Protein AF-A0A0F9JMS4-F1 (afdb_monomer)

Secondary structure (DSSP, 8-state):
------S-EEEEEEEEEETTEEEEEEEEE-TTS-EEEEEES-----S------GGGTGGGG---B-TTS-BTTB-TTT-BBTTSS-B--GGGG-S---HHHHHHHHHHHHTTTSGGGGS------TT-------PPPS----

Foldseek 3Di:
DDDDQPPKAWDDWDWDDDPRQIKIKTWIQGNVRDIDMDIGRDDDDDPDDQADCVVVPVVVVVADADPSRHGPQQDPFQQDRNPDLDGDAEVNSVPDNDPVRRVVSVVCNVCVVDPCVVPSNGDDPPPDDDDDDDDDDDDDDD

Radius of gyration: 22.32 Å; Cα contacts (8 Å, |Δi|>4): 158; chains: 1; bounding box: 55×33×61 Å

Sequence (142 aa):
ELTMHLGSEITDVGTTADDGNKSAFIKYEDSAGESQQWQGEYVLVATGRRNNIKQLGVENLGVELDDKNRPKDLSKKTGQIGDLNVYIVGDANANIPLLHVASVACYPCETATMPCCRSRTGLRYMDLRWRSVTPMPSKMTR

pLDDT: mean 76.9, std 16.7, range [32.06, 95.94]

InterPro domains:
  IPR023753 FAD/NAD(P)-binding domain [PF07992] (10-103)
  IPR036188 FAD/NAD(P)-binding domain superfamily [G3DSA:3.50.50.60] (9-116)
  IPR036188 FAD/NAD(P)-binding domain superfamily [SSF51905] (3-105)

Organism: NCBI:txid412755

Solvent-accessible surface area (backbone atoms only — not comparable to full-atom values): 9400 Å² total; per-residue (Å²): 136,88,86,80,83,72,73,54,47,79,77,47,76,52,71,48,75,58,99,90,46,67,33,26,38,40,32,28,31,40,73,86,69,48,82,44,78,48,76,41,76,76,82,87,88,81,94,76,85,78,62,79,45,70,88,70,52,59,74,77,70,79,58,61,60,45,102,84,58,44,62,67,54,47,36,88,42,66,24,29,39,65,93,49,100,45,70,42,49,31,57,61,50,60,80,58,82,40,75,72,51,24,57,59,46,44,54,64,63,78,47,60,91,43,79,64,71,78,48,88,82,44,67,76,82,75,87,76,86,82,80,86,92,71,85,79,81,84,72,89,80,129

Structure (mmCIF, N/CA/C/O backbone):
data_AF-A0A0F9JMS4-F1
#
_entry.id   AF-A0A0F9JMS4-F1
#
loop_
_atom_site.group_PDB
_atom_site.id
_atom_site.type_symbol
_atom_site.label_atom_id
_atom_site.label_alt_id
_atom_site.label_comp_id
_atom_site.label_asym_id
_atom_site.label_entity_id
_atom_site.label_seq_id
_atom_site.pdbx_PDB_ins_code
_atom_site.Cartn_x
_atom_site.Cartn_y
_atom_site.Cartn_z
_atom_site.occupancy
_atom_site.B_iso_or_equiv
_atom_site.auth_seq_id
_atom_site.auth_comp_id
_atom_site.auth_asym_id
_atom_site.auth_atom_id
_atom_site.pdbx_PDB_model_num
ATOM 1 N N . GLU A 1 1 ? -0.690 6.201 27.456 1.00 66.00 1 GLU A N 1
ATOM 2 C CA . GLU A 1 1 ? -0.368 4.767 27.311 1.00 66.00 1 GLU A CA 1
ATOM 3 C C . GLU A 1 1 ? -0.825 4.323 25.927 1.00 66.00 1 GLU A C 1
ATOM 5 O O . GLU A 1 1 ? -1.817 4.869 25.458 1.00 66.00 1 GLU A O 1
ATOM 10 N N . LEU A 1 2 ? -0.072 3.467 25.229 1.00 82.12 2 LEU A N 1
ATOM 11 C CA . LEU A 1 2 ? -0.422 3.011 23.877 1.00 82.12 2 LEU A CA 1
ATOM 12 C C . LEU A 1 2 ? -0.979 1.589 23.972 1.00 82.12 2 LEU A C 1
ATOM 14 O O . LEU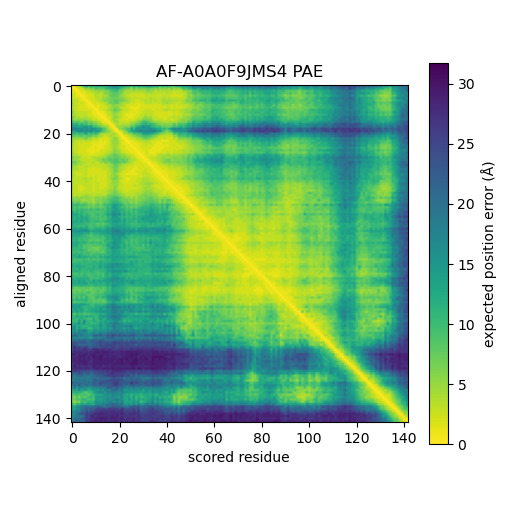 A 1 2 ? -0.214 0.647 24.169 1.00 82.12 2 LEU A O 1
ATOM 18 N N . THR A 1 3 ? -2.295 1.442 23.838 1.00 86.19 3 THR A N 1
ATOM 19 C CA . THR A 1 3 ? -2.946 0.128 23.812 1.00 86.19 3 THR A CA 1
ATOM 20 C C . THR A 1 3 ? -2.730 -0.525 22.451 1.00 86.19 3 THR A C 1
ATOM 22 O O . THR A 1 3 ? -2.985 0.092 21.417 1.00 86.19 3 THR A O 1
ATOM 25 N N . MET A 1 4 ? -2.248 -1.768 22.442 1.00 88.62 4 MET A N 1
ATOM 26 C CA . MET A 1 4 ? -2.024 -2.543 21.221 1.00 88.62 4 MET A CA 1
ATOM 27 C C . MET A 1 4 ? -2.960 -3.747 21.178 1.00 88.62 4 MET A C 1
ATOM 29 O O . MET A 1 4 ? -2.981 -4.546 22.111 1.00 88.62 4 MET A O 1
ATOM 33 N N . HIS A 1 5 ? -3.669 -3.899 20.063 1.00 88.69 5 HIS A N 1
ATOM 34 C CA . HIS A 1 5 ? -4.491 -5.066 19.759 1.00 88.69 5 HIS A CA 1
ATOM 35 C C . HIS A 1 5 ? -3.789 -5.854 18.645 1.00 88.69 5 HIS A C 1
ATOM 37 O O . HIS A 1 5 ? -3.657 -5.370 17.521 1.00 88.69 5 HIS A O 1
ATOM 43 N N . LEU A 1 6 ? -3.228 -7.016 18.990 1.00 90.88 6 LEU A N 1
ATOM 44 C CA . LEU A 1 6 ? -2.480 -7.875 18.066 1.00 90.88 6 LEU A CA 1
ATOM 45 C C . LEU A 1 6 ? -3.361 -9.029 17.589 1.00 90.88 6 LEU A C 1
ATOM 47 O O . LEU A 1 6 ? -4.184 -9.532 18.347 1.00 90.88 6 LEU A O 1
ATOM 51 N N . GLY A 1 7 ? -3.144 -9.479 16.351 1.00 89.88 7 GLY A N 1
ATOM 52 C CA . GLY A 1 7 ? -3.943 -10.557 15.760 1.00 89.88 7 GLY A CA 1
ATOM 53 C C . GLY A 1 7 ? -5.390 -10.156 15.474 1.00 89.88 7 GLY A C 1
ATOM 54 O O . GLY A 1 7 ? -6.230 -11.032 15.339 1.00 89.88 7 GLY A O 1
ATOM 55 N N . SER A 1 8 ? -5.668 -8.852 15.409 1.00 91.88 8 SER A N 1
ATOM 56 C CA . SER A 1 8 ? -6.991 -8.323 15.101 1.00 91.88 8 SER A CA 1
ATOM 57 C C . SER A 1 8 ? -7.170 -8.097 13.603 1.00 91.88 8 SER A C 1
ATOM 59 O O . SER A 1 8 ? -6.275 -7.556 12.946 1.00 91.88 8 SER A O 1
ATOM 61 N N . GLU A 1 9 ? -8.342 -8.446 13.081 1.00 93.38 9 GLU A N 1
ATOM 62 C CA . GLU A 1 9 ? -8.740 -8.170 11.701 1.00 93.38 9 GLU A CA 1
ATOM 63 C C . GLU A 1 9 ? -9.798 -7.067 11.673 1.00 93.38 9 GLU A C 1
ATOM 65 O O . GLU A 1 9 ? -10.842 -7.169 12.307 1.00 93.38 9 GLU A O 1
ATOM 70 N N . ILE A 1 10 ? -9.527 -5.978 10.951 1.00 93.50 10 ILE A N 1
ATOM 71 C CA . ILE A 1 10 ? -10.463 -4.854 10.839 1.00 93.50 10 ILE A CA 1
ATOM 72 C C . ILE A 1 10 ? -11.549 -5.210 9.823 1.00 93.50 10 ILE A C 1
ATOM 74 O O . ILE A 1 10 ? -11.245 -5.435 8.653 1.00 93.50 10 ILE A O 1
ATOM 78 N N . THR A 1 11 ? -12.807 -5.193 10.258 1.00 93.88 11 THR A N 1
ATOM 79 C CA . THR A 1 11 ? -13.969 -5.533 9.426 1.00 93.88 11 THR A CA 1
ATOM 80 C C . THR A 1 11 ? -14.668 -4.301 8.859 1.00 93.88 11 THR A C 1
ATOM 82 O O . THR A 1 11 ? -15.186 -4.349 7.745 1.00 93.88 11 THR A O 1
ATOM 85 N N . ASP A 1 12 ? -14.672 -3.187 9.594 1.00 93.50 12 ASP A N 1
ATOM 86 C CA . ASP A 1 12 ? -15.367 -1.961 9.197 1.00 93.50 12 ASP A CA 1
ATOM 87 C C . ASP A 1 12 ? -14.710 -0.724 9.823 1.00 93.50 12 ASP A C 1
ATOM 89 O O . ASP A 1 12 ? -14.231 -0.761 10.959 1.00 93.50 12 ASP A O 1
ATOM 93 N N . VAL A 1 13 ? -14.700 0.391 9.093 1.00 92.94 13 VAL A N 1
ATOM 94 C CA . VAL A 1 13 ? -14.189 1.685 9.566 1.00 92.94 13 VAL A CA 1
ATOM 95 C C . VAL A 1 13 ? -15.082 2.779 9.014 1.00 92.94 13 VAL A C 1
ATOM 97 O O . VAL A 1 13 ? -15.342 2.830 7.813 1.00 92.94 13 VAL A O 1
ATOM 100 N N . GLY A 1 14 ? -15.504 3.700 9.871 1.00 92.06 14 GLY A N 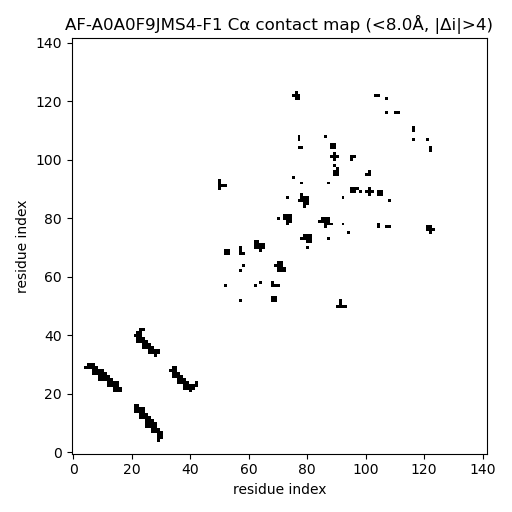1
ATOM 101 C CA . GLY A 1 14 ? -16.373 4.784 9.444 1.00 92.06 14 GLY A CA 1
ATOM 102 C C . GLY A 1 14 ? -16.402 5.947 10.413 1.00 92.06 14 GLY A C 1
ATOM 103 O O . GLY A 1 14 ? -15.605 6.036 11.349 1.00 92.06 14 GLY A O 1
ATOM 104 N N . THR A 1 15 ? -17.336 6.856 10.161 1.00 92.12 15 THR A N 1
ATOM 105 C CA . THR A 1 15 ? -17.632 7.979 11.042 1.00 92.12 15 THR A CA 1
ATOM 106 C C . THR A 1 15 ? -19.098 7.958 11.441 1.00 92.12 15 THR A C 1
ATOM 108 O O . THR A 1 15 ? -19.974 7.650 10.634 1.00 92.12 15 THR A O 1
ATOM 111 N N . THR A 1 16 ? -19.352 8.292 12.698 1.00 87.75 16 THR A N 1
ATOM 112 C CA . THR A 1 16 ? -20.684 8.496 13.259 1.00 87.75 16 THR A CA 1
ATOM 113 C C . THR A 1 16 ? -20.843 9.983 13.557 1.00 87.75 16 THR A C 1
ATOM 115 O O . THR A 1 16 ? -19.884 10.656 13.940 1.00 87.75 16 THR A O 1
ATOM 118 N N . ALA A 1 17 ? -22.041 10.519 13.341 1.00 85.44 17 ALA A N 1
ATOM 119 C CA . ALA A 1 17 ? -22.370 11.897 13.676 1.00 85.44 17 ALA A CA 1
ATOM 120 C C . ALA A 1 17 ? -23.611 11.901 14.570 1.00 85.44 17 ALA A C 1
ATOM 122 O O . ALA A 1 17 ? -24.698 11.603 14.082 1.00 85.44 17 ALA A O 1
ATOM 123 N N . ASP A 1 18 ? -23.432 12.260 15.841 1.00 78.31 18 ASP A N 1
ATOM 124 C CA . ASP A 1 18 ? -24.518 12.461 16.806 1.00 78.31 18 ASP A CA 1
ATOM 125 C C . ASP A 1 18 ? -24.499 13.920 17.270 1.00 78.31 18 ASP A C 1
ATOM 127 O O . ASP A 1 18 ? -23.454 14.431 17.672 1.00 78.31 18 ASP A O 1
ATOM 131 N N . ASP A 1 19 ? -25.642 14.608 17.166 1.00 69.81 19 ASP A N 1
ATOM 132 C CA . ASP A 1 19 ? -25.872 15.968 17.690 1.00 69.81 19 ASP A CA 1
ATOM 133 C C . ASP A 1 19 ? -24.735 16.980 17.414 1.00 69.81 19 ASP A C 1
ATOM 135 O O . ASP A 1 19 ? -24.349 17.801 18.245 1.00 69.81 19 ASP A O 1
ATOM 139 N N . GLY A 1 20 ? -24.180 16.932 16.198 1.00 75.31 20 GLY A N 1
ATOM 140 C CA . GLY A 1 20 ? -23.137 17.854 15.737 1.00 75.31 20 GLY A CA 1
ATOM 141 C C . GLY A 1 20 ? -21.703 17.452 16.093 1.00 75.31 20 GLY A C 1
ATOM 142 O O . GLY A 1 20 ? -20.774 18.118 15.634 1.00 75.31 20 GLY A O 1
ATOM 143 N N . ASN A 1 21 ? -21.499 16.351 16.822 1.00 81.19 21 ASN A N 1
ATOM 144 C CA . ASN A 1 21 ? -20.176 15.821 17.133 1.00 81.19 21 ASN A CA 1
ATOM 145 C C . ASN A 1 21 ? -19.849 14.616 16.234 1.00 81.19 21 ASN A C 1
ATOM 147 O O . ASN A 1 21 ? -20.609 13.650 16.161 1.00 81.19 21 ASN A O 1
ATOM 151 N N . LYS A 1 22 ? -18.726 14.687 15.509 1.00 87.50 22 LYS A N 1
ATOM 152 C CA . LYS A 1 22 ? -18.260 13.606 14.625 1.00 87.50 22 LYS A CA 1
ATOM 153 C C . LYS A 1 22 ? -17.252 12.740 15.366 1.00 87.50 22 LYS A C 1
ATOM 155 O O . LYS A 1 22 ? -16.227 13.249 15.808 1.00 87.50 22 LYS A O 1
ATOM 160 N N . SER A 1 23 ? -17.509 11.442 15.432 1.00 90.88 23 SER A N 1
ATOM 161 C CA . SER A 1 23 ? -16.565 10.441 15.927 1.00 90.88 23 SER A CA 1
ATOM 162 C C . SER A 1 23 ? -16.233 9.441 14.823 1.00 90.88 23 SER A C 1
ATOM 164 O O . SER A 1 23 ? -17.016 9.212 13.903 1.00 90.88 23 SER A O 1
ATOM 166 N N . ALA A 1 24 ? -15.043 8.862 14.877 1.00 93.19 24 ALA A N 1
ATOM 167 C CA . ALA A 1 24 ? -14.629 7.748 14.043 1.00 93.19 24 ALA A CA 1
ATOM 168 C C . ALA A 1 24 ? -14.771 6.438 14.824 1.00 93.19 24 ALA A C 1
ATOM 170 O O . ALA A 1 24 ? -14.522 6.394 16.030 1.00 93.19 24 ALA A O 1
ATOM 171 N N . PHE A 1 25 ? -15.140 5.363 14.133 1.00 93.81 25 PHE A N 1
ATOM 172 C CA . PHE A 1 25 ? -15.219 4.028 14.713 1.00 93.81 25 PHE A CA 1
ATOM 173 C C . PHE A 1 25 ? -14.430 3.014 13.888 1.00 93.81 25 PHE A C 1
ATOM 175 O O . PHE A 1 25 ? -14.275 3.157 12.674 1.00 93.81 25 PHE A O 1
ATOM 182 N N . ILE A 1 26 ? -13.966 1.967 14.564 1.00 94.62 26 ILE A N 1
ATOM 183 C CA . ILE A 1 26 ? -13.352 0.782 13.966 1.00 94.62 26 ILE A CA 1
ATOM 184 C C . ILE A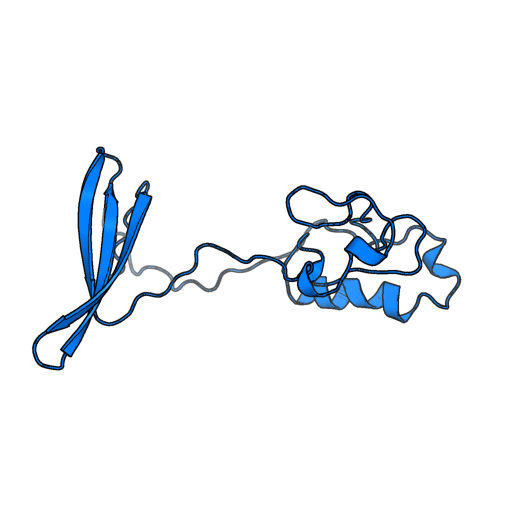 1 26 ? -14.063 -0.432 14.553 1.00 94.62 26 ILE A C 1
ATOM 186 O O . ILE A 1 26 ? -14.133 -0.564 15.774 1.00 94.62 26 ILE A O 1
ATOM 190 N N . LYS A 1 27 ? -14.572 -1.321 13.703 1.00 94.81 27 LYS A N 1
ATOM 191 C CA . LYS A 1 27 ? -14.994 -2.666 14.103 1.00 94.81 27 LYS A CA 1
ATOM 192 C C . LYS A 1 27 ? -13.909 -3.646 13.696 1.00 94.81 27 LYS A C 1
ATOM 194 O O . LYS A 1 27 ? -13.366 -3.551 12.593 1.00 94.81 27 LYS A O 1
ATOM 199 N N . TYR A 1 28 ? -13.573 -4.555 14.595 1.00 94.56 28 TYR A N 1
ATOM 200 C CA . TYR A 1 28 ? -12.546 -5.554 14.353 1.00 94.56 28 TYR A CA 1
ATOM 201 C C . TYR A 1 28 ? -12.889 -6.860 15.058 1.00 94.56 28 TYR A C 1
ATOM 203 O O . TYR A 1 28 ? -13.580 -6.860 16.070 1.00 94.56 28 TYR A O 1
ATOM 211 N N . GLU A 1 29 ? -12.410 -7.963 14.508 1.00 95.94 29 GLU A N 1
ATOM 212 C CA . GLU A 1 29 ? -12.406 -9.267 15.158 1.00 95.94 29 GLU A CA 1
ATOM 213 C C . GLU A 1 29 ? -11.085 -9.419 15.915 1.00 95.94 29 GLU A C 1
ATOM 215 O O . GLU A 1 29 ? -10.027 -9.052 15.395 1.00 95.94 29 GLU A O 1
ATOM 220 N N . ASP A 1 30 ? -11.131 -9.868 17.166 1.00 92.06 30 ASP A N 1
ATOM 221 C CA . ASP A 1 30 ? -9.925 -10.142 17.945 1.00 92.06 30 ASP A CA 1
ATOM 222 C C . ASP A 1 30 ? -9.346 -11.538 17.660 1.00 92.06 30 ASP A C 1
ATOM 224 O O . ASP A 1 30 ? -9.868 -12.315 16.863 1.00 92.06 30 ASP A O 1
ATOM 228 N N . SER A 1 31 ? -8.237 -11.877 18.317 1.00 90.44 31 SER A N 1
ATOM 229 C CA . SER A 1 31 ? -7.594 -13.183 18.140 1.00 90.44 31 SER A CA 1
ATOM 230 C C . SER A 1 31 ? -8.404 -14.362 18.696 1.00 90.44 31 SER A C 1
ATOM 232 O O . SER A 1 31 ? -8.051 -15.511 18.425 1.00 90.44 31 SER A O 1
ATOM 234 N N . ALA A 1 32 ? -9.461 -14.100 19.470 1.00 89.31 32 ALA A N 1
ATOM 235 C CA . ALA A 1 32 ? -10.407 -15.096 19.960 1.00 89.31 32 ALA A CA 1
ATOM 236 C C . ALA A 1 32 ? -11.632 -15.250 19.037 1.00 89.31 32 ALA A C 1
ATOM 238 O O . ALA A 1 32 ? -12.451 -16.141 19.268 1.00 89.31 32 ALA A O 1
ATOM 239 N N . GLY A 1 33 ? -11.738 -14.440 17.979 1.00 90.00 33 GLY A N 1
ATOM 240 C CA . GLY A 1 33 ? -12.870 -14.434 17.057 1.00 90.00 33 GLY A CA 1
ATOM 241 C C . GLY A 1 33 ? -14.051 -13.585 17.535 1.00 90.00 33 GLY A C 1
ATOM 242 O O . GLY A 1 33 ? -15.149 -13.680 16.984 1.00 90.00 33 GLY A O 1
ATOM 243 N N . GLU A 1 34 ? -13.873 -12.776 18.583 1.00 91.88 34 GLU A N 1
ATOM 244 C CA . GLU A 1 34 ? -14.935 -11.925 19.108 1.00 91.88 34 GLU A CA 1
ATOM 245 C C . GLU A 1 34 ? -14.959 -10.572 18.393 1.00 91.88 34 GLU A C 1
ATOM 247 O O . GLU A 1 34 ? -13.932 -9.935 18.149 1.00 91.88 34 GLU A O 1
ATOM 252 N N . SER A 1 35 ? -16.166 -10.106 18.065 1.00 93.62 35 SER A N 1
ATOM 253 C CA . SER A 1 35 ? -16.367 -8.794 17.452 1.00 93.62 35 SER A CA 1
ATOM 254 C C . SER A 1 35 ? -16.239 -7.683 18.490 1.00 93.62 35 SER A C 1
ATOM 256 O O . SER A 1 35 ? -17.032 -7.592 19.425 1.00 93.62 35 SER A O 1
ATOM 258 N N . GLN A 1 36 ? -15.281 -6.794 18.269 1.00 93.88 36 GLN A N 1
ATOM 259 C CA . GLN A 1 36 ? -14.994 -5.635 19.100 1.00 93.88 36 GLN A CA 1
ATOM 260 C C . GLN A 1 36 ? -15.248 -4.335 18.331 1.00 93.88 36 GLN A C 1
ATOM 262 O O . GLN A 1 36 ? -15.216 -4.279 17.097 1.00 93.88 36 GLN A O 1
ATOM 267 N N . GLN A 1 37 ? -15.472 -3.253 19.078 1.00 93.25 37 GLN A N 1
ATOM 268 C CA . GLN A 1 37 ? -15.628 -1.915 18.521 1.00 93.25 37 GLN A CA 1
ATOM 269 C C . GLN A 1 37 ? -14.783 -0.903 19.293 1.00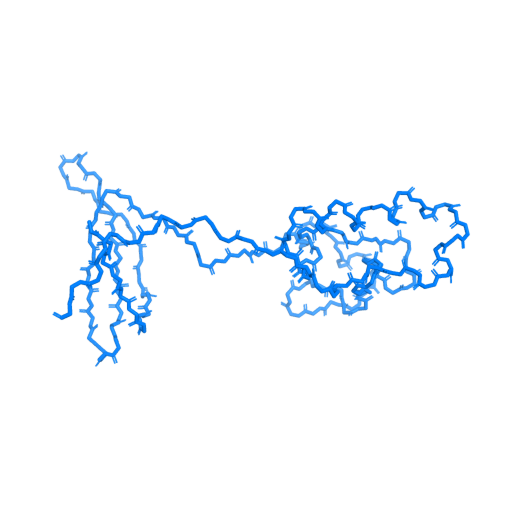 93.25 37 GLN A C 1
ATOM 271 O O . GLN A 1 37 ? -14.817 -0.836 20.519 1.00 93.25 37 GLN A O 1
ATOM 276 N N . TRP A 1 38 ? -14.062 -0.071 18.550 1.00 92.88 38 TRP A N 1
ATOM 277 C CA . TRP A 1 38 ? -13.345 1.092 19.056 1.00 92.88 38 TRP A CA 1
ATOM 278 C C . TRP A 1 38 ? -13.982 2.379 18.522 1.00 92.88 38 TRP A C 1
ATOM 280 O O . TRP A 1 38 ? -14.448 2.412 17.382 1.00 92.88 38 TRP A O 1
ATOM 290 N N . GLN A 1 39 ? -13.995 3.438 19.335 1.00 92.62 39 GLN A N 1
ATOM 291 C CA . GLN A 1 39 ? -14.446 4.776 18.946 1.00 92.62 39 GLN A CA 1
ATOM 292 C C . GLN A 1 39 ? -13.458 5.842 19.430 1.00 92.62 39 GLN A C 1
ATOM 294 O O . GLN A 1 39 ? -12.902 5.730 20.523 1.00 92.62 39 GLN A O 1
ATOM 299 N N . GLY A 1 40 ? -13.281 6.896 18.637 1.00 91.12 40 GLY A N 1
ATOM 300 C CA . GLY A 1 40 ? -12.456 8.049 18.988 1.00 91.12 40 GLY A CA 1
ATOM 301 C C . GLY A 1 40 ? -12.648 9.211 18.020 1.00 91.12 40 GLY A C 1
ATOM 302 O O . GLY A 1 40 ? -13.469 9.148 17.113 1.00 91.12 40 GLY A O 1
ATOM 303 N N . GLU A 1 41 ? -11.897 10.294 18.200 1.00 91.19 41 GLU A N 1
ATOM 304 C CA . GLU A 1 41 ? -12.032 11.487 17.349 1.00 91.19 41 GLU A CA 1
ATOM 305 C C . GLU A 1 41 ? -11.385 11.304 15.968 1.00 91.19 41 GLU A C 1
ATOM 307 O O . GLU A 1 41 ? -11.917 11.758 14.957 1.00 91.19 41 GLU A O 1
ATOM 312 N N . TYR A 1 42 ? -10.246 10.607 15.914 1.00 89.50 42 TYR A N 1
ATOM 313 C CA . TYR A 1 42 ? -9.461 10.423 14.695 1.00 89.50 42 TYR A CA 1
ATOM 314 C C . TYR A 1 42 ? -8.951 8.992 14.564 1.00 89.50 42 TYR A C 1
ATOM 316 O O . TYR A 1 42 ? -8.532 8.373 15.541 1.00 89.50 42 TYR A O 1
ATOM 324 N N . VAL A 1 43 ? -8.913 8.506 13.323 1.00 91.19 43 VAL A N 1
ATOM 325 C CA . VAL A 1 43 ? -8.278 7.240 12.945 1.00 91.19 43 VAL A CA 1
ATOM 326 C C . VAL A 1 43 ? -7.146 7.533 11.971 1.00 91.19 43 VAL A C 1
ATOM 328 O O . VAL A 1 43 ? -7.355 8.164 10.935 1.00 91.19 43 VAL A O 1
ATOM 331 N N . LEU A 1 44 ? -5.946 7.046 12.287 1.00 90.62 44 LEU A N 1
ATOM 332 C CA . LEU A 1 44 ? -4.807 7.059 11.373 1.00 90.62 44 LEU A CA 1
ATOM 333 C C . LEU A 1 44 ? -4.649 5.674 10.739 1.00 90.62 44 LEU A C 1
ATOM 335 O O . LEU A 1 44 ? -4.338 4.704 11.426 1.00 90.62 44 LEU A O 1
ATOM 339 N N . VAL A 1 45 ? -4.825 5.587 9.421 1.00 89.12 45 VAL A N 1
ATOM 340 C CA . VAL A 1 45 ? -4.683 4.330 8.672 1.00 89.12 45 VAL A CA 1
ATOM 341 C C . VAL A 1 45 ? -3.266 4.218 8.111 1.00 89.12 45 VAL A C 1
ATOM 343 O O . VAL A 1 45 ? -2.856 5.015 7.270 1.00 89.12 45 VAL A O 1
ATOM 346 N N . ALA A 1 46 ? -2.520 3.207 8.559 1.00 90.31 46 ALA A N 1
ATOM 347 C CA . ALA A 1 46 ? -1.140 2.944 8.142 1.00 90.31 46 ALA A CA 1
ATOM 348 C C . ALA A 1 46 ? -0.949 1.499 7.630 1.00 90.31 46 ALA A C 1
ATOM 350 O O . ALA A 1 46 ? 0.017 0.828 7.979 1.00 90.31 46 ALA A O 1
ATOM 351 N N . THR A 1 47 ? -1.872 1.006 6.795 1.00 89.06 47 THR A N 1
ATOM 352 C CA . THR A 1 47 ? -1.917 -0.391 6.300 1.00 89.06 47 THR A CA 1
ATOM 353 C C . THR A 1 47 ? -0.916 -0.715 5.183 1.00 89.06 47 THR A C 1
ATOM 355 O O . THR A 1 47 ? -0.845 -1.850 4.717 1.00 89.06 47 THR A O 1
ATOM 358 N N . GLY A 1 48 ? -0.124 0.265 4.745 1.00 84.12 48 GLY A N 1
ATOM 359 C CA . GLY A 1 48 ? 0.899 0.105 3.713 1.00 84.12 48 GLY A CA 1
ATOM 360 C C . GLY A 1 48 ? 0.794 1.144 2.600 1.00 84.12 48 GLY A C 1
ATOM 361 O O . GLY A 1 48 ? 0.031 2.105 2.679 1.00 84.12 48 GLY A O 1
ATOM 362 N N . ARG A 1 49 ? 1.603 0.968 1.549 1.00 83.12 49 ARG A N 1
ATOM 363 C CA . ARG A 1 49 ? 1.654 1.846 0.368 1.00 83.12 49 ARG A CA 1
ATOM 364 C C . ARG A 1 49 ? 1.452 1.018 -0.897 1.00 83.12 49 ARG A C 1
ATOM 366 O O . ARG A 1 49 ? 1.949 -0.101 -0.993 1.00 83.12 49 ARG A O 1
ATOM 373 N N . ARG A 1 50 ? 0.774 1.594 -1.890 1.00 82.44 50 ARG A N 1
ATOM 374 C CA . ARG A 1 50 ? 0.647 1.037 -3.244 1.00 82.44 50 ARG A CA 1
ATOM 375 C C . ARG A 1 50 ? 1.370 1.956 -4.224 1.00 82.44 50 ARG A C 1
ATOM 377 O O . ARG A 1 50 ? 1.181 3.167 -4.173 1.00 82.44 50 ARG A O 1
ATOM 384 N N . ASN A 1 51 ? 2.193 1.393 -5.105 1.00 79.19 51 ASN A N 1
ATOM 385 C CA . ASN A 1 51 ? 2.852 2.165 -6.153 1.00 79.19 51 ASN A CA 1
ATOM 386 C C . ASN A 1 51 ? 1.840 2.609 -7.224 1.00 79.19 51 ASN A C 1
ATOM 388 O O . ASN A 1 51 ? 0.973 1.838 -7.639 1.00 79.19 51 ASN A O 1
ATOM 392 N N . ASN A 1 52 ? 1.946 3.860 -7.676 1.00 81.81 52 ASN A N 1
ATOM 393 C CA . ASN A 1 52 ? 1.031 4.439 -8.659 1.00 81.81 52 ASN A CA 1
ATOM 394 C C . ASN A 1 52 ? 1.637 4.407 -10.069 1.00 81.81 52 ASN A C 1
ATOM 396 O O . ASN A 1 52 ? 2.087 5.425 -10.582 1.00 81.81 52 ASN A O 1
ATOM 400 N N . ILE A 1 53 ? 1.686 3.221 -10.676 1.00 81.88 53 ILE A N 1
ATOM 401 C CA . ILE A 1 53 ? 2.204 3.044 -12.046 1.00 81.88 53 ILE A CA 1
ATOM 402 C C . ILE A 1 53 ? 1.101 2.826 -13.085 1.00 81.88 53 ILE A C 1
ATOM 404 O O . ILE A 1 53 ? 1.316 3.071 -14.265 1.00 81.88 53 ILE A O 1
ATOM 408 N N . LYS A 1 54 ? -0.101 2.420 -12.649 1.00 79.12 54 LYS A N 1
ATOM 409 C CA . LYS A 1 54 ? -1.243 2.165 -13.540 1.00 79.12 54 LYS A CA 1
ATOM 410 C C . LYS A 1 54 ? -1.646 3.421 -14.319 1.00 79.12 54 LYS A C 1
ATOM 412 O O . LYS A 1 54 ? -2.024 3.337 -15.473 1.00 79.12 54 LYS A O 1
ATOM 417 N N . GLN A 1 55 ? -1.558 4.592 -13.691 1.00 80.81 55 GLN A N 1
ATOM 418 C CA . GLN A 1 55 ? -1.930 5.862 -14.323 1.00 80.81 55 GLN A CA 1
ATOM 419 C C . GLN A 1 55 ? -0.895 6.370 -15.339 1.00 80.81 55 GLN A C 1
ATOM 421 O O . GLN A 1 55 ? -1.160 7.352 -16.022 1.00 80.81 55 GLN A O 1
ATOM 426 N N . LEU A 1 56 ? 0.272 5.726 -15.442 1.00 82.88 56 LEU A N 1
ATOM 427 C CA . LEU A 1 56 ? 1.338 6.132 -16.361 1.00 82.88 56 LEU A CA 1
ATOM 428 C C . LEU A 1 56 ? 1.175 5.534 -17.766 1.00 82.88 56 LEU A C 1
ATOM 430 O O . LEU A 1 56 ? 1.979 5.836 -18.643 1.00 82.88 56 LEU A O 1
ATOM 434 N N . GLY A 1 57 ? 0.162 4.689 -17.987 1.00 84.00 57 GLY A N 1
ATOM 435 C CA . GLY A 1 57 ? -0.087 4.072 -19.289 1.00 84.00 57 GLY A CA 1
ATOM 436 C C . GLY A 1 57 ? 0.982 3.052 -19.687 1.00 84.00 57 GLY A C 1
ATOM 437 O O . GLY A 1 57 ? 1.306 2.946 -20.870 1.00 84.00 57 GLY A O 1
ATOM 438 N N . VAL A 1 58 ? 1.559 2.332 -18.715 1.00 84.31 58 VAL A N 1
ATOM 439 C CA . VAL A 1 58 ? 2.614 1.320 -18.932 1.00 84.31 58 VAL A CA 1
ATOM 440 C C . VAL A 1 58 ? 2.163 0.170 -19.835 1.00 84.31 58 VAL A C 1
ATOM 442 O O . VAL A 1 58 ? 2.987 -0.453 -20.498 1.00 84.31 58 VAL A O 1
ATOM 445 N N . GLU A 1 59 ? 0.859 -0.071 -19.923 1.00 84.88 59 GLU A N 1
ATOM 446 C CA . GLU A 1 59 ? 0.229 -1.002 -20.856 1.00 84.88 59 GLU A CA 1
ATOM 447 C C . GLU A 1 59 ? 0.470 -0.640 -22.330 1.00 84.88 59 GLU A C 1
ATOM 449 O O . GLU A 1 59 ? 0.520 -1.526 -23.181 1.00 84.88 59 GLU A O 1
ATOM 454 N N . ASN A 1 60 ? 0.705 0.639 -22.642 1.00 87.56 60 ASN A N 1
ATOM 455 C CA . ASN A 1 60 ? 0.967 1.095 -24.010 1.00 87.56 60 ASN A CA 1
ATOM 456 C C . ASN A 1 60 ? 2.401 0.797 -24.475 1.00 87.56 60 ASN A C 1
ATOM 458 O O . ASN A 1 60 ? 2.725 1.010 -25.640 1.00 87.56 60 ASN A O 1
ATOM 462 N N . LEU A 1 61 ? 3.269 0.317 -23.578 1.00 85.44 61 LEU A N 1
ATOM 463 C CA . LEU A 1 61 ? 4.668 0.012 -23.886 1.00 85.44 61 LEU A CA 1
ATOM 464 C C . LEU A 1 61 ? 4.849 -1.345 -24.583 1.00 85.44 61 LEU A C 1
ATOM 466 O O . LEU A 1 61 ? 5.964 -1.669 -24.982 1.00 85.44 61 LEU A O 1
ATOM 470 N N . GLY A 1 62 ? 3.782 -2.142 -24.721 1.00 86.06 62 GLY A N 1
ATOM 471 C CA . GLY A 1 62 ? 3.844 -3.462 -25.359 1.00 86.06 62 GLY A CA 1
ATOM 472 C C . GLY A 1 62 ? 4.604 -4.510 -24.539 1.00 86.06 62 GLY A C 1
ATOM 473 O O . GLY A 1 62 ? 5.146 -5.453 -25.106 1.00 86.06 62 GLY A O 1
ATOM 474 N N . VAL A 1 63 ? 4.667 -4.335 -23.216 1.00 86.44 63 VAL A N 1
ATOM 475 C CA . VAL A 1 63 ? 5.377 -5.226 -22.286 1.00 86.44 63 VAL A CA 1
ATOM 476 C C . VAL A 1 63 ? 4.402 -6.075 -21.483 1.00 86.44 63 VAL A C 1
ATOM 478 O O . VAL A 1 63 ? 3.279 -5.653 -21.206 1.00 86.44 63 VAL A O 1
ATOM 481 N N . GLU A 1 64 ? 4.836 -7.261 -21.056 1.00 89.12 64 GLU A N 1
ATOM 482 C CA . GLU A 1 64 ? 4.024 -8.076 -20.158 1.00 89.12 64 GLU A CA 1
ATOM 483 C C . GLU A 1 64 ? 3.909 -7.429 -18.774 1.00 89.12 64 GLU A C 1
ATOM 485 O O . GLU A 1 64 ? 4.913 -7.108 -18.129 1.00 89.12 64 GLU A O 1
ATOM 490 N N . LEU A 1 65 ? 2.672 -7.289 -18.294 1.00 88.62 65 LEU A N 1
ATOM 491 C CA . LEU A 1 65 ? 2.365 -6.800 -16.954 1.00 88.62 65 LEU A CA 1
ATOM 492 C C . LEU A 1 65 ? 1.956 -7.955 -16.025 1.00 88.62 65 LEU A C 1
ATOM 494 O O . LEU A 1 65 ? 1.434 -8.977 -16.469 1.00 88.62 65 LEU A O 1
ATOM 498 N N . ASP A 1 66 ? 2.205 -7.797 -14.727 1.00 86.44 66 ASP A N 1
ATOM 499 C CA . ASP A 1 66 ? 1.681 -8.670 -13.675 1.00 86.44 66 ASP A CA 1
ATOM 500 C C . ASP A 1 66 ? 0.269 -8.254 -13.216 1.00 86.44 66 ASP A C 1
ATOM 502 O O . ASP A 1 66 ? -0.259 -7.216 -13.622 1.00 86.44 66 ASP A O 1
ATOM 506 N N . ASP A 1 67 ? -0.322 -9.018 -12.292 1.00 85.56 67 ASP A N 1
ATOM 507 C CA . ASP A 1 67 ? -1.669 -8.768 -11.746 1.00 85.56 67 ASP A CA 1
ATOM 508 C C . ASP A 1 67 ? -1.810 -7.407 -11.031 1.00 85.56 67 ASP A C 1
ATOM 510 O O . ASP A 1 67 ? -2.911 -6.946 -10.722 1.00 85.56 67 ASP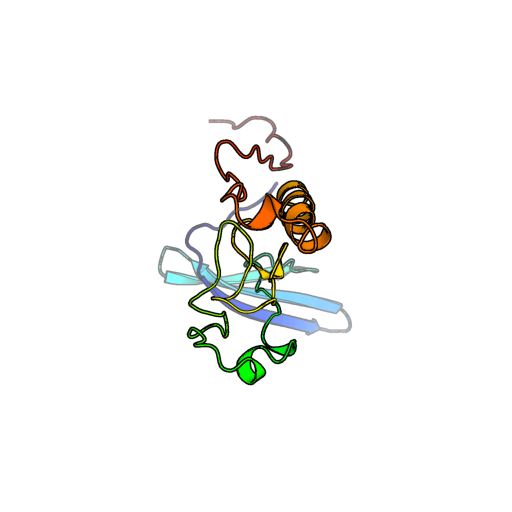 A O 1
ATOM 514 N N . LYS A 1 68 ? -0.688 -6.736 -10.745 1.00 80.81 68 LYS A N 1
ATOM 515 C CA . LYS A 1 68 ? -0.626 -5.408 -10.125 1.00 80.81 68 LYS A CA 1
ATOM 516 C C . LYS A 1 68 ? -0.313 -4.302 -11.143 1.00 80.81 68 LYS A C 1
ATOM 518 O O . LYS A 1 68 ? -0.116 -3.161 -10.723 1.00 80.81 68 LYS A O 1
ATOM 523 N N . ASN A 1 69 ? -0.350 -4.598 -12.446 1.00 83.31 69 ASN A N 1
ATOM 524 C CA . ASN A 1 69 ? 0.026 -3.722 -13.564 1.00 83.31 69 ASN A CA 1
ATOM 525 C C . ASN A 1 69 ? 1.504 -3.296 -13.555 1.00 83.31 69 ASN A C 1
ATOM 527 O O . ASN A 1 69 ? 1.832 -2.194 -13.992 1.00 83.31 69 ASN A O 1
ATOM 531 N N . ARG A 1 70 ? 2.406 -4.134 -13.029 1.00 85.00 70 ARG A N 1
ATOM 532 C CA . ARG A 1 70 ? 3.858 -3.892 -13.053 1.00 85.00 70 ARG A CA 1
ATOM 533 C C . ARG A 1 70 ? 4.499 -4.639 -14.219 1.00 85.00 70 ARG A C 1
ATOM 535 O O . ARG A 1 70 ? 4.155 -5.802 -14.409 1.00 85.00 70 ARG A O 1
ATOM 542 N N . PRO A 1 71 ? 5.455 -4.040 -14.948 1.00 89.06 71 PRO A N 1
ATOM 543 C CA . PRO A 1 71 ? 6.218 -4.768 -15.957 1.00 89.06 71 PRO A CA 1
ATOM 544 C C . PRO A 1 71 ? 6.934 -5.973 -15.341 1.00 89.06 71 PRO A C 1
ATOM 546 O O . PRO A 1 71 ? 7.647 -5.820 -14.345 1.00 89.06 71 PRO A O 1
ATOM 549 N N . LYS A 1 72 ? 6.746 -7.164 -15.918 1.00 88.56 72 LYS A N 1
ATOM 550 C CA . LYS A 1 72 ? 7.401 -8.393 -15.442 1.00 88.56 72 LYS A CA 1
ATOM 551 C C . LYS A 1 72 ? 8.915 -8.334 -15.635 1.00 88.56 72 LYS A C 1
ATOM 553 O O . LYS A 1 72 ? 9.662 -8.707 -14.732 1.00 88.56 72 LYS A O 1
ATOM 55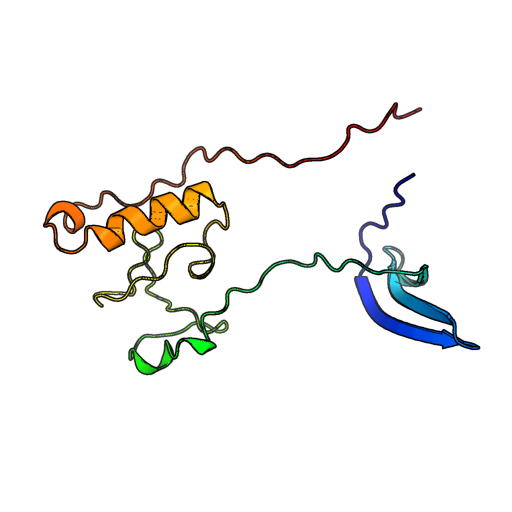8 N N . ASP A 1 73 ? 9.354 -7.769 -16.757 1.00 87.88 73 ASP A N 1
ATOM 559 C CA . ASP A 1 73 ? 10.767 -7.646 -17.128 1.00 87.88 73 ASP A CA 1
ATOM 560 C C . ASP A 1 73 ? 11.429 -6.392 -16.539 1.00 87.88 73 ASP A C 1
ATOM 562 O O . ASP A 1 73 ? 12.264 -5.744 -17.168 1.00 87.88 73 ASP A O 1
ATOM 566 N N . LEU A 1 74 ? 11.055 -6.011 -15.317 1.00 86.94 74 LEU 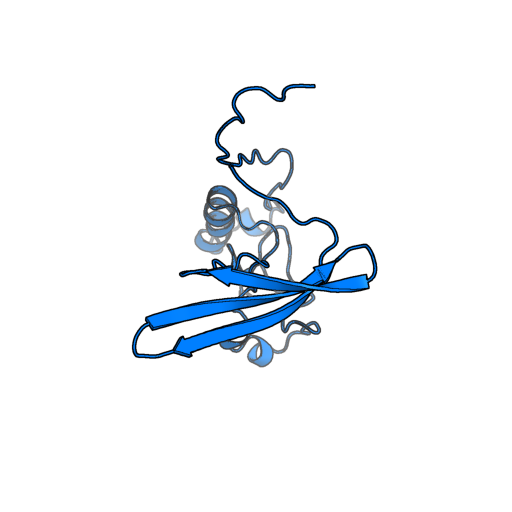A N 1
ATOM 567 C CA . LEU A 1 74 ? 11.660 -4.876 -14.631 1.00 86.94 74 LEU A CA 1
ATOM 568 C C . LEU A 1 74 ? 12.976 -5.288 -13.958 1.00 86.94 74 LEU A C 1
ATOM 570 O O . LEU A 1 74 ? 13.009 -6.040 -12.978 1.00 86.94 74 LEU A O 1
ATOM 574 N N . SER A 1 75 ? 14.088 -4.743 -14.442 1.00 84.44 75 SER A N 1
ATOM 575 C CA . SER A 1 75 ? 15.400 -4.951 -13.837 1.00 84.44 75 SER A CA 1
ATOM 576 C C . SER A 1 75 ? 15.459 -4.310 -12.451 1.00 84.44 75 SER A C 1
ATOM 578 O O . SER A 1 75 ? 15.500 -3.089 -12.306 1.00 84.44 75 SER A O 1
ATOM 580 N N . LYS A 1 76 ? 15.580 -5.130 -11.401 1.00 79.88 76 LYS A N 1
ATOM 581 C CA . LYS A 1 76 ? 15.770 -4.639 -10.021 1.00 79.88 76 LYS A CA 1
ATOM 582 C C . LYS A 1 76 ? 17.017 -3.765 -9.869 1.00 79.88 76 LYS A C 1
ATOM 584 O O . LYS A 1 76 ? 17.062 -2.896 -9.013 1.00 79.88 76 LYS A O 1
ATOM 589 N N . LYS A 1 77 ? 18.039 -4.006 -10.692 1.00 76.31 77 LYS A N 1
ATOM 590 C CA . LYS A 1 77 ? 19.345 -3.340 -10.613 1.00 76.31 77 LYS A CA 1
ATOM 591 C C . LYS A 1 77 ? 19.361 -1.950 -11.240 1.00 76.31 77 LYS A C 1
ATOM 593 O O . LYS A 1 77 ? 20.107 -1.098 -10.767 1.00 76.31 77 LYS A O 1
ATOM 598 N N . THR A 1 78 ? 18.606 -1.756 -12.317 1.00 77.25 78 THR A N 1
ATOM 599 C CA . THR A 1 78 ? 18.654 -0.537 -13.143 1.00 77.25 78 THR A CA 1
ATOM 600 C C . THR A 1 78 ? 17.318 0.195 -13.206 1.00 77.25 78 THR A C 1
ATOM 602 O O . THR A 1 78 ? 17.283 1.345 -13.621 1.00 77.25 78 THR A O 1
ATOM 605 N N . GLY A 1 79 ? 16.216 -0.454 -12.825 1.00 82.38 79 GLY A N 1
ATOM 606 C CA . GLY A 1 79 ? 14.862 0.053 -13.039 1.00 82.38 79 GLY A CA 1
ATOM 607 C C . GLY A 1 79 ? 14.402 -0.018 -14.497 1.00 82.38 79 GLY A C 1
ATOM 608 O O . GLY A 1 79 ? 13.305 0.431 -14.792 1.00 82.38 79 GLY A O 1
ATOM 609 N N . GLN A 1 80 ? 15.209 -0.559 -15.413 1.00 86.88 80 GLN A N 1
ATOM 610 C CA . GLN A 1 80 ? 14.871 -0.647 -16.836 1.00 86.88 80 GLN A CA 1
ATOM 611 C C . GLN A 1 80 ? 13.817 -1.727 -17.102 1.00 86.88 80 GLN A C 1
ATOM 613 O O . GLN A 1 80 ? 13.881 -2.800 -16.497 1.00 86.88 80 GLN A O 1
ATOM 618 N N . ILE A 1 81 ? 12.884 -1.454 -18.015 1.00 88.69 81 ILE A N 1
ATOM 619 C CA . ILE A 1 81 ? 11.893 -2.425 -18.492 1.00 88.69 81 ILE A CA 1
ATOM 620 C C . ILE A 1 81 ? 12.440 -3.144 -19.731 1.00 88.69 81 ILE A C 1
ATOM 622 O O . ILE A 1 81 ? 12.524 -2.539 -20.799 1.00 88.69 81 ILE A O 1
ATOM 626 N N . GLY A 1 82 ? 12.775 -4.429 -19.603 1.00 86.50 82 GLY A N 1
ATOM 627 C CA . GLY A 1 82 ? 13.322 -5.239 -20.693 1.00 86.50 82 GLY A CA 1
ATOM 628 C C . GLY A 1 82 ? 14.480 -4.531 -21.404 1.00 86.50 82 GLY A C 1
ATOM 629 O O . GLY A 1 82 ? 15.380 -3.997 -20.754 1.00 86.50 82 GLY A O 1
ATOM 630 N N . ASP A 1 83 ? 14.400 -4.471 -22.734 1.00 85.50 83 ASP A N 1
ATOM 631 C CA . ASP A 1 83 ? 15.346 -3.746 -23.593 1.00 85.50 83 ASP A CA 1
ATOM 632 C C . ASP A 1 83 ? 14.867 -2.328 -23.973 1.00 85.50 83 ASP A C 1
ATOM 634 O O . ASP A 1 83 ? 15.485 -1.653 -24.800 1.00 85.50 83 ASP A O 1
ATOM 638 N N . LEU A 1 84 ? 13.765 -1.844 -23.387 1.00 86.19 84 LEU A N 1
ATOM 639 C CA . LEU A 1 84 ? 13.253 -0.501 -23.658 1.00 86.19 84 LEU A CA 1
ATOM 640 C C . LEU A 1 84 ? 14.124 0.558 -22.981 1.00 86.19 84 LEU A C 1
ATOM 642 O O . LEU A 1 84 ? 14.627 0.369 -21.875 1.00 86.19 84 LEU A O 1
ATOM 646 N N . ASN A 1 85 ? 14.206 1.744 -23.584 1.00 86.31 85 ASN A N 1
ATOM 647 C CA . ASN A 1 85 ? 14.777 2.933 -22.938 1.00 86.31 85 ASN A CA 1
ATOM 648 C C . ASN A 1 85 ? 13.777 3.582 -21.962 1.00 86.31 85 ASN A C 1
ATOM 650 O O . ASN A 1 85 ? 13.626 4.801 -21.926 1.00 86.31 85 ASN A O 1
ATOM 654 N N . VAL A 1 86 ? 13.063 2.755 -21.196 1.00 86.12 86 VAL A N 1
ATOM 655 C CA . VAL A 1 86 ? 12.067 3.166 -20.206 1.00 86.12 86 VAL A CA 1
ATOM 656 C C . VAL A 1 86 ? 12.491 2.625 -18.849 1.00 86.12 86 VAL A C 1
ATOM 658 O O . VAL A 1 86 ? 12.785 1.437 -18.705 1.00 86.12 86 VAL A O 1
ATOM 661 N N . TYR A 1 87 ? 12.518 3.510 -17.854 1.00 86.94 87 TYR A N 1
ATOM 662 C CA . TYR A 1 87 ? 13.033 3.227 -16.520 1.00 86.94 87 TYR A CA 1
ATOM 663 C C . TYR A 1 87 ? 11.996 3.604 -15.457 1.00 86.94 87 TYR A C 1
ATOM 665 O O . TYR A 1 87 ? 11.389 4.671 -15.521 1.00 86.94 87 TYR A O 1
ATOM 673 N N . ILE A 1 88 ? 11.816 2.741 -14.457 1.00 86.31 88 ILE A N 1
ATOM 674 C CA . ILE A 1 88 ? 10.999 2.975 -13.265 1.00 86.31 88 ILE A CA 1
ATOM 675 C C . ILE A 1 88 ? 11.933 3.035 -12.054 1.00 86.31 88 ILE A C 1
ATOM 677 O O . ILE A 1 88 ? 12.585 2.051 -11.698 1.00 86.31 88 ILE A O 1
ATOM 681 N N . VAL A 1 89 ? 11.979 4.189 -11.390 1.00 85.50 89 VAL A N 1
ATOM 682 C CA . VAL A 1 89 ? 12.868 4.458 -10.248 1.00 85.50 89 VAL A CA 1
ATOM 683 C C . VAL A 1 89 ? 12.088 4.930 -9.018 1.00 85.50 89 VAL A C 1
ATOM 685 O O . VAL A 1 89 ? 10.894 5.223 -9.084 1.00 85.50 89 VAL A O 1
ATOM 688 N N . GLY A 1 90 ? 12.761 4.962 -7.866 1.00 81.38 90 GLY A N 1
ATOM 689 C CA . GLY A 1 90 ? 12.174 5.399 -6.599 1.00 81.38 90 GLY A CA 1
ATOM 690 C C . GLY A 1 90 ? 10.998 4.541 -6.126 1.00 81.38 90 GLY A C 1
ATOM 691 O O . GLY A 1 90 ? 10.952 3.331 -6.361 1.00 81.38 90 GLY A O 1
ATOM 692 N N . ASP A 1 91 ? 10.032 5.178 -5.465 1.00 82.62 91 ASP A N 1
ATOM 693 C CA . ASP A 1 91 ? 8.859 4.511 -4.885 1.00 82.62 91 ASP A CA 1
ATOM 694 C C . ASP A 1 91 ? 7.972 3.817 -5.935 1.00 82.62 91 ASP A C 1
ATOM 696 O O . ASP A 1 91 ? 7.274 2.854 -5.612 1.00 82.62 91 ASP A O 1
ATOM 700 N N . ALA A 1 92 ? 8.024 4.248 -7.201 1.00 82.69 92 ALA A N 1
ATOM 701 C CA . ALA A 1 92 ? 7.285 3.614 -8.294 1.00 82.69 92 ALA A CA 1
ATOM 702 C C . ALA A 1 92 ? 7.797 2.193 -8.601 1.00 82.69 92 ALA A C 1
ATOM 704 O O . ALA A 1 92 ? 6.999 1.305 -8.913 1.00 82.69 92 ALA A O 1
ATOM 705 N N . ASN A 1 93 ? 9.108 1.964 -8.437 1.00 79.75 93 ASN A N 1
ATOM 706 C CA . ASN A 1 93 ? 9.754 0.657 -8.608 1.00 79.75 93 ASN A CA 1
ATOM 707 C C . ASN A 1 93 ? 9.367 -0.318 -7.477 1.00 79.75 93 ASN A C 1
ATOM 709 O O . ASN A 1 93 ? 9.467 -1.530 -7.631 1.00 79.75 93 ASN A O 1
ATOM 713 N N . ALA A 1 94 ? 8.907 0.199 -6.330 1.00 76.25 94 ALA A N 1
ATOM 714 C CA . ALA A 1 94 ? 8.419 -0.560 -5.173 1.00 76.25 94 ALA A CA 1
ATOM 715 C C . ALA A 1 94 ? 9.396 -1.594 -4.566 1.00 76.25 94 ALA A C 1
ATOM 717 O O . ALA A 1 94 ? 9.014 -2.314 -3.647 1.00 76.25 94 ALA A O 1
ATOM 718 N N . ASN A 1 95 ? 10.647 -1.666 -5.035 1.00 76.56 95 ASN A N 1
ATOM 719 C CA . ASN A 1 95 ? 11.638 -2.612 -4.521 1.00 76.56 95 ASN A CA 1
ATOM 720 C C . ASN A 1 95 ? 12.059 -2.265 -3.089 1.00 76.56 95 ASN A C 1
ATOM 722 O O . ASN A 1 95 ? 11.963 -3.110 -2.206 1.00 76.56 95 ASN A O 1
ATOM 726 N N . ILE A 1 96 ? 12.525 -1.033 -2.856 1.00 78.19 96 ILE A N 1
ATOM 727 C CA . ILE A 1 96 ? 12.913 -0.549 -1.525 1.00 78.19 96 ILE A CA 1
ATOM 728 C C . ILE A 1 96 ? 12.509 0.929 -1.399 1.00 78.19 96 ILE A C 1
ATOM 730 O O . ILE A 1 96 ? 13.207 1.788 -1.944 1.00 78.19 96 ILE A O 1
ATOM 734 N N . PRO A 1 97 ? 11.406 1.244 -0.691 1.00 74.75 97 PRO A N 1
ATOM 735 C CA . PRO A 1 97 ? 10.886 2.605 -0.546 1.00 74.75 97 PRO A CA 1
ATOM 736 C C . PRO A 1 97 ? 11.646 3.371 0.549 1.00 74.75 97 PRO A C 1
ATOM 738 O O . PRO A 1 97 ? 11.089 3.784 1.565 1.00 74.75 97 PRO A O 1
ATOM 741 N N . LEU A 1 98 ? 12.962 3.503 0.376 1.00 77.50 98 LEU A N 1
ATOM 742 C CA . LEU A 1 98 ? 13.825 4.320 1.226 1.00 77.50 98 LEU A CA 1
ATOM 743 C C . LEU A 1 98 ? 14.277 5.542 0.435 1.00 77.50 98 LEU A C 1
ATOM 745 O O . LEU A 1 98 ? 14.773 5.410 -0.682 1.00 77.50 98 LEU A O 1
ATOM 749 N N . LEU A 1 99 ? 14.182 6.727 1.040 1.00 75.00 99 LEU A N 1
ATOM 750 C CA . LEU A 1 99 ? 14.505 7.991 0.370 1.00 75.00 99 LEU A CA 1
ATOM 751 C C . LEU A 1 99 ? 15.919 7.999 -0.238 1.00 75.00 99 LEU A C 1
ATOM 753 O O . LEU A 1 99 ? 16.100 8.366 -1.397 1.00 75.00 99 LEU A O 1
ATOM 757 N N . HIS A 1 100 ? 16.921 7.540 0.518 1.00 72.31 100 HIS A N 1
ATOM 758 C CA . HIS A 1 100 ? 18.306 7.491 0.039 1.00 72.31 100 HIS A CA 1
ATOM 759 C C . HIS A 1 100 ? 18.510 6.447 -1.072 1.00 72.31 100 HIS A C 1
ATOM 761 O O . HIS A 1 100 ? 19.368 6.627 -1.929 1.00 72.31 100 HIS A O 1
ATOM 767 N N . VAL A 1 101 ? 17.694 5.389 -1.110 1.00 73.19 101 VAL A N 1
ATOM 768 C CA . VAL A 1 101 ? 17.711 4.398 -2.195 1.00 73.19 101 VAL A CA 1
ATOM 769 C C . VAL A 1 101 ? 17.050 4.959 -3.449 1.00 73.19 101 VAL A C 1
ATOM 771 O O . VAL A 1 101 ? 17.574 4.770 -4.542 1.00 73.19 101 VAL A O 1
ATOM 774 N N . ALA A 1 102 ? 15.938 5.683 -3.302 1.00 73.94 102 ALA A N 1
ATOM 775 C CA . ALA A 1 102 ? 15.256 6.336 -4.414 1.00 73.94 102 ALA A CA 1
ATOM 776 C C . ALA A 1 102 ? 16.164 7.354 -5.117 1.00 73.94 102 ALA A C 1
ATOM 778 O O . ALA A 1 102 ? 16.247 7.357 -6.343 1.00 73.94 102 ALA A O 1
ATOM 779 N N . SER A 1 103 ? 16.897 8.156 -4.339 1.00 69.69 103 SER A N 1
ATOM 780 C CA . SER A 1 103 ? 17.864 9.122 -4.865 1.00 69.69 103 SER A CA 1
ATOM 781 C C . SER A 1 103 ? 18.999 8.441 -5.642 1.00 69.69 103 SER A C 1
ATOM 783 O O . SER A 1 103 ? 19.275 8.809 -6.781 1.00 69.69 103 SER A O 1
ATOM 785 N N . VAL A 1 104 ? 19.600 7.385 -5.082 1.00 71.38 104 VAL A N 1
ATOM 786 C CA . VAL A 1 104 ? 20.676 6.635 -5.755 1.00 71.38 104 VAL A CA 1
ATOM 787 C C . VAL A 1 104 ? 20.168 5.889 -6.993 1.00 71.38 104 VAL A C 1
ATOM 789 O O . VAL A 1 104 ? 20.900 5.771 -7.970 1.00 71.38 104 VAL A O 1
ATOM 792 N N . ALA A 1 105 ? 18.919 5.416 -6.993 1.00 62.72 105 ALA A N 1
ATOM 793 C CA . ALA A 1 105 ? 18.311 4.742 -8.141 1.00 62.72 105 ALA A CA 1
ATOM 794 C C . ALA A 1 105 ? 18.088 5.653 -9.357 1.00 62.72 105 ALA A C 1
ATOM 796 O O . ALA A 1 105 ? 18.041 5.146 -10.473 1.00 62.72 105 ALA A O 1
ATOM 797 N N . CYS A 1 106 ? 17.980 6.968 -9.158 1.00 59.34 106 CYS A N 1
ATOM 798 C CA . CYS A 1 106 ? 17.843 7.941 -10.245 1.00 59.34 106 CYS A CA 1
ATOM 799 C C . CYS A 1 106 ? 19.184 8.227 -10.951 1.00 59.34 106 CYS A C 1
ATOM 801 O O . CYS A 1 106 ? 19.236 8.526 -12.141 1.00 59.34 106 CYS A O 1
ATOM 803 N N . TYR A 1 107 ? 20.309 8.068 -10.252 1.00 62.56 107 TYR A N 1
ATOM 804 C CA . TYR A 1 107 ? 21.619 8.445 -10.788 1.00 62.56 107 TYR A CA 1
ATOM 805 C C . TYR A 1 107 ? 22.028 7.685 -12.077 1.00 62.56 107 TYR A C 1
ATOM 807 O O . TYR A 1 107 ? 22.509 8.314 -13.026 1.00 62.56 107 TYR A O 1
ATOM 815 N N . PRO A 1 108 ? 21.806 6.357 -12.196 1.00 60.34 108 PRO A N 1
ATOM 816 C CA . PRO A 1 108 ? 22.095 5.628 -13.431 1.00 60.34 108 PRO A CA 1
ATOM 817 C C . PRO A 1 108 ? 21.187 6.003 -14.610 1.00 60.34 108 PRO A C 1
ATOM 819 O O . PRO A 1 108 ? 21.618 5.869 -15.750 1.00 60.34 108 PRO A O 1
ATOM 822 N N . CYS A 1 109 ? 19.946 6.456 -14.377 1.00 56.00 109 CYS A N 1
ATOM 823 C CA . CYS A 1 109 ? 19.049 6.826 -15.478 1.00 56.00 109 CYS A CA 1
ATOM 824 C C . CYS A 1 109 ? 19.342 8.230 -16.023 1.00 56.00 109 CYS A C 1
ATOM 826 O O . CYS A 1 109 ? 19.245 8.441 -17.227 1.00 56.00 109 CYS A O 1
ATOM 828 N N . GLU A 1 110 ? 19.782 9.165 -15.176 1.00 53.38 110 GLU A N 1
ATOM 829 C CA . GLU A 1 110 ? 20.238 10.495 -15.616 1.00 53.38 110 GLU A CA 1
ATOM 830 C C . GLU A 1 110 ? 21.495 10.425 -16.494 1.00 53.38 110 GLU A C 1
ATOM 832 O O . GLU A 1 110 ? 21.700 11.253 -17.378 1.00 53.38 110 GLU A O 1
ATOM 837 N N . THR A 1 111 ? 22.323 9.401 -16.287 1.00 51.56 111 THR A N 1
ATOM 838 C CA . THR A 1 111 ? 23.566 9.171 -17.034 1.00 51.56 111 THR A CA 1
ATOM 839 C C . THR A 1 111 ? 23.414 8.161 -18.175 1.00 51.56 111 THR A C 1
ATOM 841 O O . THR A 1 111 ? 24.410 7.814 -18.804 1.00 51.56 111 THR A O 1
ATOM 844 N N . ALA A 1 112 ? 22.192 7.719 -18.504 1.00 51.12 112 ALA A N 1
ATOM 845 C CA . ALA A 1 112 ? 21.922 6.685 -19.514 1.00 51.12 112 ALA A CA 1
ATOM 846 C C . ALA A 1 112 ? 22.314 7.063 -20.964 1.00 51.12 112 ALA A C 1
ATOM 848 O O . ALA A 1 112 ? 22.260 6.220 -21.857 1.00 51.12 112 ALA A O 1
ATOM 849 N N . THR A 1 113 ? 22.769 8.295 -21.213 1.00 47.44 113 THR A N 1
ATOM 850 C CA . THR A 1 113 ? 23.468 8.706 -22.447 1.00 47.44 113 THR A CA 1
ATOM 851 C C . THR A 1 113 ? 24.968 8.358 -22.463 1.00 47.44 113 THR A C 1
ATOM 853 O O . THR A 1 113 ? 25.620 8.548 -23.489 1.00 47.44 113 THR A O 1
ATOM 856 N N . MET A 1 114 ? 25.538 7.821 -21.376 1.00 38.16 114 MET A N 1
ATOM 857 C CA . MET A 1 114 ? 26.942 7.398 -21.277 1.00 38.16 114 MET A CA 1
ATOM 858 C C . MET A 1 114 ? 27.115 5.867 -21.412 1.00 38.16 114 MET A C 1
ATOM 860 O O . MET A 1 114 ? 26.331 5.093 -20.858 1.00 38.16 114 MET A O 1
ATOM 864 N N . PRO A 1 115 ? 28.208 5.382 -22.044 1.00 36.88 115 PRO A N 1
ATOM 865 C CA . PRO A 1 115 ? 28.461 3.952 -22.274 1.00 36.88 115 PRO A CA 1
ATOM 866 C C . PRO A 1 115 ? 28.648 3.108 -20.998 1.00 36.88 115 PRO A C 1
ATOM 868 O O . PRO A 1 115 ? 28.675 1.878 -21.073 1.00 36.88 115 PRO A O 1
ATOM 871 N N . CYS A 1 116 ? 28.747 3.735 -19.820 1.00 32.47 116 CYS A N 1
ATOM 872 C CA . CYS A 1 116 ? 28.936 3.049 -18.541 1.00 32.47 116 CYS A CA 1
ATOM 873 C C . CYS A 1 116 ? 27.737 2.158 -18.154 1.00 32.47 116 CYS A C 1
ATOM 875 O O . CYS A 1 116 ? 27.944 1.124 -17.523 1.00 32.47 116 CYS A O 1
ATOM 877 N N . CYS A 1 117 ? 26.516 2.463 -18.624 1.00 36.69 117 CYS A N 1
ATOM 878 C CA . CYS A 1 117 ? 25.321 1.627 -18.420 1.00 36.69 117 CYS A CA 1
ATOM 879 C C . CYS A 1 117 ? 25.397 0.240 -19.088 1.00 36.69 117 CYS A C 1
ATOM 881 O O . CYS A 1 117 ? 24.673 -0.668 -18.683 1.00 36.69 117 CYS A O 1
ATOM 883 N N . ARG A 1 118 ? 26.292 0.024 -20.070 1.00 42.09 118 ARG A N 1
ATOM 884 C CA . ARG A 1 118 ? 26.571 -1.328 -20.600 1.00 42.09 118 ARG A CA 1
ATOM 885 C C . ARG A 1 118 ? 27.393 -2.182 -19.635 1.00 42.09 118 ARG A C 1
ATOM 887 O O . ARG A 1 118 ? 27.351 -3.409 -19.719 1.00 42.09 118 ARG A O 1
ATOM 894 N N . SER A 1 119 ? 28.127 -1.560 -18.714 1.00 39.66 119 SER A N 1
ATOM 895 C CA . SER A 1 119 ? 28.749 -2.271 -17.603 1.00 39.66 119 SER A CA 1
ATOM 896 C C . SER A 1 119 ? 27.702 -2.422 -16.498 1.00 39.66 119 SER A C 1
ATOM 898 O O . SER A 1 119 ? 27.046 -1.465 -16.111 1.00 39.66 119 SER A O 1
ATOM 900 N N . ARG A 1 120 ? 27.470 -3.648 -16.024 1.00 43.72 120 ARG A N 1
ATOM 901 C CA . ARG A 1 120 ? 26.401 -4.000 -15.071 1.00 43.72 120 ARG A CA 1
ATOM 902 C C . ARG A 1 120 ? 26.639 -3.454 -13.648 1.00 43.72 120 ARG A C 1
ATOM 904 O O . ARG A 1 120 ? 26.480 -4.198 -12.678 1.00 43.72 120 ARG A O 1
ATOM 911 N N . THR A 1 121 ? 27.019 -2.194 -13.473 1.00 50.91 121 THR A N 1
ATOM 912 C CA . THR A 1 121 ? 27.086 -1.513 -12.171 1.00 50.91 121 THR A CA 1
ATOM 913 C C . THR A 1 121 ? 25.686 -1.069 -11.743 1.00 50.91 121 THR A C 1
ATOM 915 O O . THR A 1 121 ? 25.369 0.107 -11.629 1.00 50.91 121 THR A O 1
ATOM 918 N N . GLY A 1 122 ? 24.808 -2.049 -11.531 1.00 55.19 122 GLY A N 1
ATOM 919 C CA . GLY A 1 122 ? 23.478 -1.824 -10.968 1.00 55.19 122 GLY A CA 1
ATOM 920 C C . GLY A 1 122 ? 23.511 -1.492 -9.477 1.00 55.19 122 GLY A C 1
ATOM 921 O O . GLY A 1 122 ? 24.527 -1.717 -8.811 1.00 55.19 122 GLY A O 1
ATOM 922 N N . LEU A 1 123 ? 22.380 -1.028 -8.934 1.00 57.12 123 LEU A N 1
ATOM 923 C CA . LEU A 1 123 ? 22.235 -0.833 -7.491 1.00 57.12 123 LEU A CA 1
ATOM 924 C C . LEU A 1 123 ? 22.585 -2.122 -6.740 1.00 57.12 123 LEU A C 1
ATOM 926 O O . LEU A 1 123 ? 22.061 -3.204 -7.028 1.00 57.12 123 LEU A O 1
ATOM 930 N N . ARG A 1 124 ? 23.466 -1.993 -5.744 1.00 60.81 124 ARG A N 1
ATOM 931 C CA . ARG A 1 124 ? 23.698 -3.030 -4.740 1.00 60.81 124 ARG A CA 1
ATOM 932 C C . ARG A 1 124 ? 22.810 -2.744 -3.540 1.00 60.81 124 ARG A C 1
ATOM 934 O O . ARG A 1 124 ? 22.990 -1.745 -2.860 1.00 60.81 124 ARG A O 1
ATOM 941 N N . TYR A 1 125 ? 21.874 -3.648 -3.287 1.00 63.09 125 TYR A N 1
ATOM 942 C CA . TYR A 1 125 ? 20.932 -3.564 -2.171 1.00 63.09 125 TYR A CA 1
ATOM 943 C C . TYR A 1 125 ? 21.460 -4.163 -0.855 1.00 63.09 125 TYR A C 1
ATOM 945 O O . TYR A 1 125 ? 20.680 -4.377 0.068 1.00 63.09 125 TYR A O 1
ATOM 953 N N . MET A 1 126 ? 22.756 -4.475 -0.753 1.00 52.12 126 MET A N 1
ATOM 954 C CA . MET A 1 126 ? 23.319 -5.070 0.467 1.00 52.12 126 MET A CA 1
ATOM 955 C C . MET A 1 126 ? 23.610 -3.990 1.518 1.00 52.12 126 MET A C 1
ATOM 957 O O . MET A 1 126 ? 24.074 -2.906 1.174 1.00 52.12 126 MET A O 1
ATOM 961 N N . ASP A 1 127 ? 23.323 -4.308 2.783 1.00 61.78 127 ASP A N 1
ATOM 962 C CA . ASP A 1 127 ? 23.621 -3.500 3.978 1.00 61.78 127 ASP A CA 1
ATOM 963 C C . ASP A 1 127 ? 22.975 -2.104 4.038 1.00 61.78 127 ASP A C 1
ATOM 965 O O . ASP A 1 127 ? 23.542 -1.145 4.570 1.00 61.78 127 ASP A O 1
ATOM 969 N N . LEU A 1 128 ? 21.742 -1.980 3.537 1.00 60.50 128 LEU A N 1
ATOM 970 C CA . LEU A 1 128 ? 20.959 -0.758 3.710 1.00 60.50 128 LEU A CA 1
ATOM 971 C C . LEU A 1 128 ? 20.582 -0.556 5.181 1.00 60.50 128 LEU A C 1
ATOM 973 O O . LEU A 1 128 ? 19.854 -1.352 5.779 1.00 60.50 128 LEU A O 1
ATOM 977 N N . ARG A 1 129 ? 21.053 0.550 5.764 1.00 68.69 129 ARG A N 1
ATOM 978 C CA . ARG A 1 129 ? 20.666 0.958 7.116 1.00 68.69 129 ARG A CA 1
ATOM 979 C C . ARG A 1 129 ? 19.296 1.628 7.093 1.00 68.69 129 ARG A C 1
ATOM 981 O O . ARG A 1 129 ? 19.086 2.619 6.397 1.00 68.69 129 ARG A O 1
ATOM 988 N N . TRP A 1 130 ? 18.389 1.113 7.914 1.00 67.75 130 TRP A N 1
ATOM 989 C CA . TRP A 1 130 ? 17.085 1.707 8.185 1.00 67.75 130 TRP A CA 1
ATOM 990 C C . TRP A 1 130 ? 16.972 2.029 9.678 1.00 67.75 130 TRP A C 1
ATOM 992 O O . TRP A 1 130 ? 17.619 1.396 10.514 1.00 67.75 130 TRP A O 1
ATOM 1002 N N . ARG A 1 131 ? 16.172 3.041 10.018 1.00 75.81 131 ARG A N 1
ATOM 1003 C CA . ARG A 1 131 ? 15.895 3.419 11.406 1.00 75.81 131 ARG A CA 1
ATOM 1004 C C . ARG A 1 131 ? 14.423 3.788 11.539 1.00 75.81 131 ARG A C 1
ATOM 1006 O O . ARG A 1 131 ? 13.961 4.668 10.818 1.00 75.81 131 ARG A O 1
ATOM 1013 N N . SER A 1 132 ? 13.702 3.144 12.453 1.00 74.94 132 SER A N 1
ATOM 1014 C CA . SER A 1 132 ? 12.401 3.629 12.921 1.00 74.94 132 SER A CA 1
ATOM 1015 C C . SER A 1 132 ? 12.597 4.698 13.997 1.00 74.94 132 SER A C 1
ATOM 1017 O O . SER A 1 132 ? 13.534 4.638 14.795 1.00 74.94 132 SER A O 1
ATOM 1019 N N . VAL A 1 133 ? 11.708 5.689 14.027 1.00 76.19 133 VAL A N 1
ATOM 1020 C CA . VAL A 1 133 ? 11.648 6.680 15.106 1.00 76.19 133 VAL A CA 1
ATOM 1021 C C . VAL A 1 133 ? 10.499 6.284 16.024 1.00 76.19 133 VAL A C 1
ATOM 1023 O O . VAL A 1 133 ? 9.342 6.563 15.731 1.00 76.19 133 VAL A O 1
ATOM 1026 N N . THR A 1 134 ? 10.818 5.596 17.115 1.00 74.38 134 THR A N 1
ATOM 1027 C CA . THR A 1 134 ? 9.856 5.219 18.158 1.00 74.38 134 THR A CA 1
ATOM 1028 C C . THR A 1 134 ? 10.332 5.775 19.501 1.00 74.38 134 THR A C 1
ATOM 1030 O O . THR A 1 134 ? 11.512 5.599 19.823 1.00 74.38 134 THR A O 1
ATOM 1033 N N . PRO A 1 135 ? 9.472 6.436 20.297 1.00 65.25 135 PRO A N 1
ATOM 1034 C CA . PRO A 1 135 ? 9.832 6.808 21.662 1.00 65.25 135 PRO A CA 1
ATOM 1035 C C . PRO A 1 135 ? 10.125 5.541 22.482 1.00 65.25 135 PRO A C 1
ATOM 1037 O O . PRO A 1 135 ? 9.423 4.539 22.348 1.00 65.25 135 PRO A O 1
ATOM 1040 N N . MET A 1 136 ? 11.179 5.557 23.306 1.00 40.34 136 MET A N 1
ATOM 1041 C CA . MET A 1 136 ? 11.458 4.437 24.212 1.00 40.34 136 MET A CA 1
ATOM 1042 C C . MET A 1 136 ? 10.343 4.339 25.264 1.00 40.34 136 MET A C 1
ATOM 1044 O O . MET A 1 136 ? 10.022 5.360 25.877 1.00 40.34 136 MET A O 1
ATOM 1048 N N . PRO A 1 137 ? 9.772 3.149 25.524 1.00 49.53 137 PRO A N 1
ATOM 1049 C CA . PRO A 1 137 ? 8.824 2.992 26.616 1.00 49.53 137 PRO A CA 1
ATOM 1050 C C . PRO A 1 137 ? 9.535 3.220 27.957 1.00 49.53 137 PRO A C 1
ATOM 1052 O O . PRO A 1 137 ? 10.574 2.621 28.246 1.00 49.53 137 PRO A O 1
ATOM 1055 N N . SER A 1 138 ? 8.980 4.094 28.798 1.00 48.47 138 SER A N 1
ATOM 1056 C CA . SER A 1 138 ? 9.432 4.259 30.177 1.00 48.47 138 SER A CA 1
ATOM 1057 C C . SER A 1 138 ? 9.027 3.025 30.984 1.00 48.47 138 SER A C 1
ATOM 1059 O O . SER A 1 138 ? 7.857 2.869 31.302 1.00 48.47 138 SER A O 1
ATOM 1061 N N . LYS A 1 139 ? 10.007 2.173 31.308 1.00 40.50 139 LYS A N 1
ATOM 1062 C CA . LYS A 1 139 ? 9.940 1.053 32.266 1.00 40.50 139 LYS A CA 1
ATOM 1063 C C . LYS A 1 139 ? 8.757 0.088 32.080 1.00 40.50 139 LYS A C 1
ATOM 1065 O O . LYS A 1 139 ? 7.660 0.293 32.575 1.00 40.50 139 LYS A O 1
ATOM 1070 N N . MET A 1 140 ? 9.069 -1.051 31.474 1.00 36.44 140 MET A N 1
ATOM 1071 C CA . MET A 1 140 ? 8.294 -2.284 31.575 1.00 36.44 140 MET A CA 1
ATOM 1072 C C . MET A 1 140 ? 8.350 -2.765 33.038 1.00 36.44 140 MET A C 1
ATOM 1074 O O . MET A 1 140 ? 9.373 -3.295 33.475 1.00 36.44 140 MET A O 1
ATOM 1078 N N . THR A 1 141 ? 7.317 -2.494 33.839 1.00 36.78 141 THR A N 1
ATOM 1079 C CA . THR A 1 141 ? 7.149 -3.159 35.139 1.00 36.78 141 THR A CA 1
ATOM 1080 C C . THR A 1 141 ? 6.628 -4.571 34.910 1.00 36.78 141 THR A C 1
ATOM 1082 O O . THR A 1 141 ? 5.762 -4.792 34.068 1.00 36.78 141 THR A O 1
ATOM 1085 N N . ARG A 1 142 ? 7.276 -5.495 35.615 1.00 32.06 142 ARG A N 1
ATOM 1086 C CA . ARG A 1 142 ? 7.183 -6.948 35.506 1.00 32.06 142 ARG A CA 1
ATOM 1087 C C . ARG A 1 142 ? 5.893 -7.495 36.100 1.00 32.06 142 ARG A C 1
ATOM 1089 O O . ARG A 1 142 ? 5.422 -6.882 37.082 1.00 32.06 142 ARG A O 1
#

Mean predicted aligned error: 11.41 Å

Nearest PDB structures (foldseek):
  2yvm-assembly1_A  TM=6.944E-01  e=6.975E-01  Thermus thermophilus HB8
  4lid-assembly1_B  TM=4.247E-01  e=2.179E-01  Sulfolobus spindle-shaped virus 1
  7k9m-assembly1_B  TM=6.084E-01  e=2.382E+00  Mycobacterium tuberculosis H37Rv
  5h08-assembly1_A  TM=2.998E-01  e=3.996E+00  Homo sapiens

=== Feature glossary ===
Legend for the data blocks above and below:

— What the protein is —

The amino-acid sequence is the protein's primary structure: the linear order of residues from the N-terminus to the C-terminus, written in one-letter code. Everything else here — the 3D coordinates, the secondary structure, the domain annotations — is ultimately a consequence of this string.

Functional annotations link the protein to curated databases. InterPro entries identify conserved domains and families by matching the sequence against member-database signatures (Pfam, PROSITE, CDD, …). Gene Ontology (GO) terms describe molecular function, biological process, and cellular component in a controlled vocabulary. CATH places the structure in a hierarchical fold classification (Class/Architecture/Topology/Homologous-superfamily). The organism is the source species.

— Where its atoms are —

Atomic coordinates in PDBx/mmCIF format — the same representation the Protein Data Bank distributes. Each line of the _atom_site loop places one backbone atom in Cartesian space (units: ångströms, origin: arbitrary).

The six renders are orthographic views along the three Cartesian axes in both directions. Representation (cartoon, sticks, or surface) and color scheme (sequence-rainbow or by-chain) vary across proteins so the training set covers all the common visualization conventions.

— Local backbone conformation —

Eight-state secondary structure (DSSP): H is the canonical α-helix, G the tighter 3₁₀-helix, I the wider π-helix; E/B are β-structure, T and S are turns and bends, and '-' is everything else. DSSP derives these from the pattern of main-chain N–H···O=C hydrogen bonds, not from the sequence.

Three-state secondary structure (P-SEA) collapses the eight DSSP classes into helix (a), strand (b), and coil (c). P-SEA assigns these from Cα geometry alone — distances and angles — without requiring backbone oxygens, so it works on any Cα trace.

φ (phi) and ψ (psi) are the two rotatable backbone dihedrals per residue: φ is the C(i-1)–N–Cα–C torsion, ψ is the N–Cα–C–N(i+1) torsion, both in degrees on (−180°, 180°]. α-helical residues cluster near (−60°, −45°); β-strand residues near (−120°, +130°). A Ramachandran plot is simply a scatter of (φ, ψ) for every residue.

— Global shape and packing —

The geometric summary reports three shape descriptors. Rg (radius of gyration) measures how spread out the Cα atoms are about their centre of mass; compact globular proteins have small Rg, elongated or unfolded ones large. Cα contacts (<8 Å, |i−j|>4) count long-range residue pairs in spatial proximity — high for tightly packed folds, near zero for rods or random coil. The bounding-box extents give the protein's footprint along x, y, z in Å.

SASA measures how much of the protein is reachable by solvent. It is computed by rolling a water-sized probe over the atomic surface and summing the exposed area (Å²). Per-residue SASA distinguishes core (buried, low SASA) from surface (exposed, high SASA) residues; total SASA is a whole-mole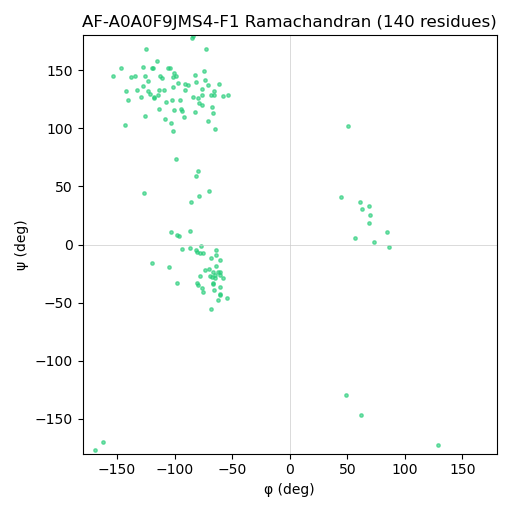cule size measure.

Plot images: a contact map (which residues are close in 3D, as an N×N binary image), a Ramachandran scatter (backbone torsion angles, revealing secondary-structure composition at a glance), and — for AlphaFold structures — a PAE heatmap (pairwise prediction confidence).

— Structural neighborhood —

A 3Di character summarizes, for each residue, the relative orientation of the Cα frame of its nearest spatial neighbor. Because it encodes fold topology rather than chemistry, 3Di alignments detect remote structural similarity that sequence alignment misses.

The Foldseek neighbor list gives the closest experimentally determined structures in the PDB, ranked by structural alignment. TM-score near 1 means near-identical fold; near 0.3 means only rough topology match. This is how one finds what a novel AlphaFold prediction most resembles in the solved-structure universe.

— Confidence and disorder —

For AlphaFold models, the B-factor field carries pLDDT — the model's own estimate of local accuracy on a 0–100 scale. Regions with pLDDT<50 should be treated as essentially unmodeled; they often correspond to intrinsically disordered segments.

Crystallographic B-factors measure how much each atom's electron density is smeared out, in Å². They rise in mobile loops and surface residues and fall in the buried interior. In AlphaFold models this column is repurposed to hold pLDDT instead.

Predicted Aligned Error (PAE) is an AlphaFold confidence matrix: entry (i, j) is the expected error in the position of residue j, in ångströms, when the prediction is superimposed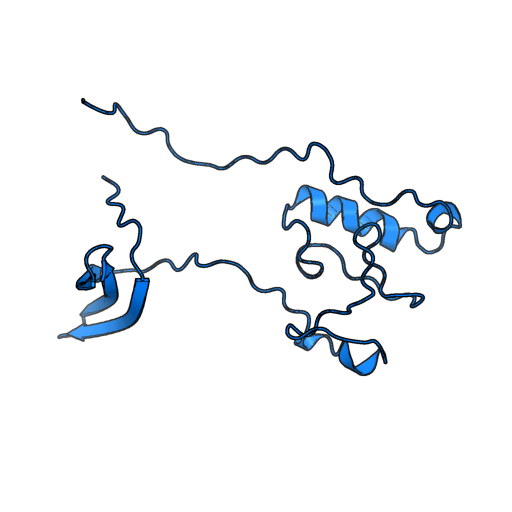 on the true structure at residue i. Low PAE within a block of residues means that block is internally rigid and well-predicted; high PAE between two blocks means their relative placement is uncertain even if each block individually is confident.